Protein AF-A0A0J5FXE0-F1 (afdb_monomer)

Organism: NCBI:txid880157

Secondary structure (DSSP, 8-state):
----S--EEEEEEEEEEEE-TTS-EEEEEEEEEEEEEEEEEEEEEEEEETTEEEEEEEEEEEE---TT--TT-EEE---------

Sequence (85 aa):
MRAGALRHRVTLQNFTQINLPSGQRMQVWQDIATVWAEVKYISGRELMASGAVFTEATVRIWLRYRADITTANRIFYQGDSTNGQ

Mean predicted aligned error: 8.42 Å

Foldseek 3Di:
DDDDQQAFKKWKWAWDWDQDPVRDIDIDTHTPDIFGKHKDWPDWDWDDDPNDTDIDIDIDIGGPDDPPDDPRMDMDGDDPPPPDD

Solvent-accessible surface area (backbone atoms only — not comparable to full-atom values): 5555 Å² total; per-residue (Å²): 135,83,76,69,72,56,74,39,67,35,33,36,24,39,74,45,76,45,78,44,96,86,72,47,79,43,83,44,79,43,81,76,49,76,44,59,18,27,78,42,81,76,48,73,48,81,42,82,54,97,94,42,83,41,76,51,63,49,68,49,75,48,62,76,90,62,93,89,69,56,92,76,45,46,80,49,67,78,70,86,74,78,73,77,127

Nearest PDB structures (foldseek):
  6tba-assembly1_3A  TM=7.281E-01  e=1.941E-02  Rhodobacter capsulatus SB 1003
  7z4w-assembly1_1  TM=7.544E-01  e=3.360E-02  Bacillus subtilis
  8fwe-assembly1_AM  TM=6.620E-01  e=9.528E-02  Agrobacterium phage Milano
  8fvh-assembly1_B  TM=5.755E-01  e=7.242E-02  Pseudomonas phage vB_PaeM_E217
  9b42-assembly1_F  TM=5.895E-01  e=9.528E-02  Pseudomonas virus Pa193

Structure (mmCIF, N/CA/C/O backbone):
data_AF-A0A0J5FXE0-F1
#
_entry.id   AF-A0A0J5FXE0-F1
#
loop_
_atom_site.group_PDB
_atom_site.id
_atom_site.type_symbol
_atom_site.label_atom_id
_atom_site.label_alt_id
_atom_site.label_comp_id
_atom_site.label_asym_id
_atom_site.label_entity_id
_atom_site.label_seq_id
_atom_site.pdbx_PDB_ins_code
_atom_site.Cartn_x
_atom_site.Cartn_y
_atom_site.Cartn_z
_atom_site.occupancy
_atom_site.B_iso_or_equiv
_atom_site.auth_seq_id
_atom_site.auth_comp_id
_atom_site.auth_asym_id
_atom_site.auth_atom_id
_atom_site.pdbx_PDB_model_num
ATOM 1 N N . MET A 1 1 ? -27.452 -4.732 9.909 1.00 41.25 1 MET A N 1
ATOM 2 C CA . MET A 1 1 ? -26.677 -5.216 8.746 1.00 41.25 1 MET A CA 1
ATOM 3 C C . MET A 1 1 ? -25.263 -4.647 8.858 1.00 41.25 1 MET A C 1
ATOM 5 O O . MET A 1 1 ? -25.123 -3.434 8.832 1.00 41.25 1 MET A O 1
ATOM 9 N N . ARG A 1 2 ? -24.231 -5.469 9.103 1.00 52.19 2 ARG A N 1
ATOM 10 C CA . ARG A 1 2 ? -22.834 -4.993 9.093 1.00 52.19 2 ARG A CA 1
ATOM 11 C C . ARG A 1 2 ? -22.362 -5.009 7.641 1.00 52.19 2 ARG A C 1
ATOM 13 O O . ARG A 1 2 ? -22.174 -6.090 7.093 1.00 52.19 2 ARG A O 1
ATOM 20 N N . ALA A 1 3 ? -22.225 -3.840 7.014 1.00 60.72 3 ALA A N 1
ATOM 21 C CA . ALA A 1 3 ? -21.499 -3.740 5.750 1.00 60.72 3 ALA A CA 1
ATOM 22 C C . ALA A 1 3 ? -20.109 -4.373 5.940 1.00 60.72 3 ALA A C 1
ATOM 24 O O . ALA A 1 3 ? -19.509 -4.223 7.008 1.00 60.72 3 ALA A O 1
ATOM 25 N N . GLY A 1 4 ? -19.636 -5.145 4.958 1.00 76.69 4 GLY A N 1
ATOM 26 C CA . GLY A 1 4 ? -18.360 -5.855 5.070 1.00 76.69 4 GLY A CA 1
ATOM 27 C C . GLY A 1 4 ? -17.213 -4.904 5.433 1.00 76.69 4 GLY A C 1
ATOM 28 O O . GLY A 1 4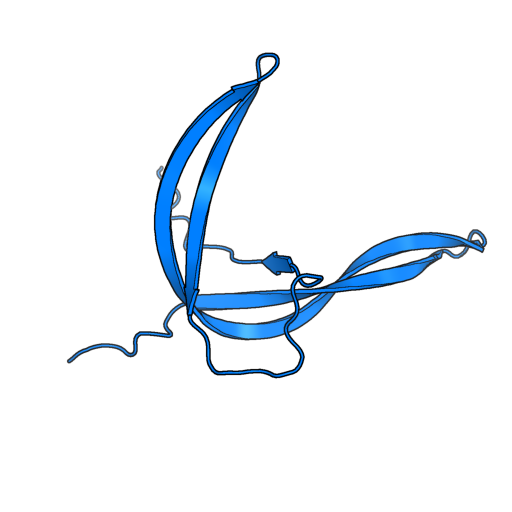 ? -17.162 -3.779 4.944 1.00 76.69 4 GLY A O 1
ATOM 29 N N . ALA A 1 5 ? -16.289 -5.355 6.288 1.00 80.69 5 ALA A N 1
ATOM 30 C CA . ALA A 1 5 ? -15.187 -4.525 6.791 1.00 80.69 5 ALA A CA 1
ATOM 31 C C . ALA A 1 5 ? -14.276 -3.973 5.670 1.00 80.69 5 ALA A C 1
ATOM 33 O O . ALA A 1 5 ? -13.728 -2.877 5.781 1.00 80.69 5 ALA A O 1
ATOM 34 N N . LEU A 1 6 ? -14.157 -4.703 4.555 1.00 91.56 6 LEU A N 1
ATOM 35 C CA . LEU A 1 6 ? -13.324 -4.351 3.402 1.00 91.56 6 LEU A CA 1
ATOM 36 C C . LEU A 1 6 ? -14.040 -3.382 2.444 1.00 91.56 6 LEU A C 1
ATOM 38 O O . LEU A 1 6 ? -14.388 -3.753 1.326 1.00 91.56 6 LEU A O 1
ATOM 42 N N . ARG A 1 7 ? -14.291 -2.153 2.899 1.00 90.69 7 ARG A N 1
ATOM 43 C CA . ARG A 1 7 ? -15.080 -1.142 2.167 1.00 90.69 7 ARG A CA 1
ATOM 44 C C . ARG A 1 7 ? -14.269 -0.071 1.433 1.00 90.69 7 ARG A C 1
ATOM 46 O O . ARG A 1 7 ? -14.863 0.789 0.802 1.00 90.69 7 ARG A O 1
ATOM 53 N N . HIS A 1 8 ? -12.944 -0.075 1.547 1.00 92.25 8 HIS A N 1
ATOM 54 C CA . HIS A 1 8 ? -12.075 0.942 0.947 1.00 92.25 8 HIS A CA 1
ATOM 55 C C . HIS A 1 8 ? -11.285 0.347 -0.221 1.00 92.25 8 HIS A C 1
ATOM 57 O O . HIS A 1 8 ? -10.961 -0.842 -0.204 1.00 92.25 8 HIS A O 1
ATOM 63 N N . ARG A 1 9 ? -10.944 1.162 -1.222 1.00 93.75 9 ARG A N 1
ATOM 64 C CA . ARG A 1 9 ? -10.068 0.765 -2.334 1.00 93.75 9 ARG A CA 1
ATOM 65 C C . ARG A 1 9 ? -8.656 1.266 -2.075 1.00 93.75 9 ARG A C 1
ATOM 67 O O . ARG A 1 9 ? -8.456 2.462 -1.915 1.00 93.75 9 ARG A O 1
ATOM 74 N N . VAL A 1 10 ? -7.689 0.356 -2.055 1.00 94.50 10 VAL A N 1
ATOM 75 C CA . VAL A 1 10 ? -6.262 0.684 -1.920 1.00 94.50 10 VAL A CA 1
ATOM 76 C C . VAL A 1 10 ? -5.502 0.146 -3.122 1.00 94.50 10 VAL A C 1
ATOM 78 O O . VAL A 1 10 ? -5.776 -0.965 -3.579 1.00 94.50 10 VAL A O 1
ATOM 81 N N . THR A 1 11 ? -4.552 0.921 -3.632 1.00 96.19 11 THR A N 1
ATOM 82 C CA . THR A 1 11 ? -3.659 0.521 -4.720 1.00 96.19 11 THR A CA 1
ATOM 83 C C . THR A 1 11 ? -2.307 0.127 -4.146 1.00 96.19 11 THR A C 1
ATOM 85 O O . THR A 1 11 ? -1.706 0.852 -3.359 1.00 96.19 11 THR A O 1
ATOM 88 N N . LEU A 1 12 ? -1.835 -1.050 -4.530 1.00 95.31 12 LEU A N 1
ATOM 89 C CA . LEU A 1 12 ? -0.523 -1.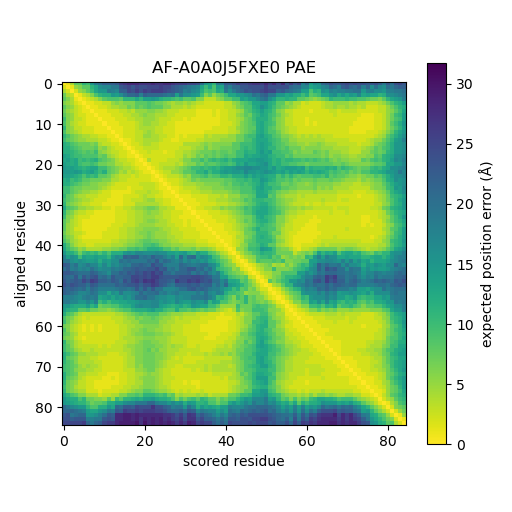574 -4.187 1.00 95.31 12 LEU A CA 1
ATOM 90 C C . LEU A 1 12 ? 0.443 -1.187 -5.297 1.00 95.31 12 LEU A C 1
ATOM 92 O O . LEU A 1 12 ? 0.174 -1.466 -6.464 1.00 95.31 12 LEU A O 1
ATOM 96 N N . GLN A 1 13 ? 1.561 -0.577 -4.932 1.00 95.81 13 GLN A N 1
ATOM 97 C CA . GLN A 1 13 ? 2.607 -0.161 -5.852 1.00 95.81 13 GLN A CA 1
ATOM 98 C C . GLN A 1 13 ? 3.889 -0.946 -5.595 1.00 95.81 13 GLN A C 1
ATOM 100 O O . GLN A 1 13 ? 4.259 -1.202 -4.445 1.00 95.81 13 GLN A O 1
ATOM 105 N N . ASN A 1 14 ? 4.578 -1.318 -6.670 1.00 95.19 14 ASN A N 1
ATOM 106 C CA . ASN A 1 14 ? 5.938 -1.834 -6.612 1.00 95.19 14 ASN A CA 1
ATOM 107 C C . ASN A 1 14 ? 6.924 -0.748 -7.010 1.00 95.19 14 ASN A C 1
ATOM 109 O O . ASN A 1 14 ? 6.633 0.084 -7.870 1.00 95.19 14 ASN A O 1
ATOM 113 N N . PHE A 1 15 ? 8.114 -0.819 -6.440 1.00 92.38 15 PHE A N 1
ATOM 114 C CA . PHE A 1 15 ? 9.234 -0.031 -6.901 1.00 92.38 15 PHE A CA 1
ATOM 115 C C . PHE A 1 15 ? 9.903 -0.719 -8.090 1.00 92.38 15 PHE A C 1
ATOM 117 O O . PHE A 1 15 ? 10.282 -1.887 -8.009 1.00 92.38 15 PHE A O 1
ATOM 124 N N . THR A 1 16 ? 10.058 -0.001 -9.197 1.00 91.00 16 THR A N 1
ATOM 125 C CA . THR A 1 16 ? 10.714 -0.513 -10.402 1.00 91.00 16 THR A CA 1
ATOM 126 C C . THR A 1 16 ? 11.623 0.540 -11.028 1.00 91.00 16 THR A C 1
ATOM 128 O O . THR A 1 16 ? 11.547 1.728 -10.711 1.00 91.00 16 THR A O 1
ATOM 131 N N . GLN A 1 17 ? 12.523 0.101 -11.903 1.00 92.19 17 GLN A N 1
ATOM 132 C CA . GLN A 1 17 ? 13.396 0.976 -12.678 1.00 92.19 17 GLN A CA 1
ATOM 133 C C . GLN A 1 17 ? 13.003 0.904 -14.146 1.00 92.19 17 GLN A C 1
ATOM 135 O O . GLN A 1 17 ? 12.959 -0.177 -14.729 1.00 92.19 17 GLN A O 1
ATOM 140 N N . ILE A 1 18 ? 12.763 2.063 -14.749 1.00 91.94 18 ILE A N 1
ATOM 141 C CA . ILE A 1 18 ? 12.531 2.188 -16.186 1.00 91.94 18 ILE A CA 1
ATOM 142 C C . ILE A 1 18 ? 13.723 2.866 -16.852 1.00 91.94 18 ILE A C 1
ATOM 144 O O . ILE A 1 18 ? 14.380 3.723 -16.259 1.00 91.94 18 ILE A O 1
ATOM 148 N N . ASN A 1 19 ? 14.002 2.478 -18.093 1.00 93.38 19 ASN A N 1
ATOM 149 C CA . ASN A 1 19 ? 14.991 3.158 -18.918 1.00 93.38 19 ASN A CA 1
ATOM 150 C C . ASN A 1 19 ? 14.313 4.315 -19.648 1.00 93.38 19 ASN A C 1
ATOM 152 O O . ASN A 1 19 ? 13.285 4.133 -20.301 1.00 93.38 19 ASN A O 1
ATOM 156 N N . LEU A 1 20 ? 14.899 5.499 -19.544 1.00 90.31 20 LEU A N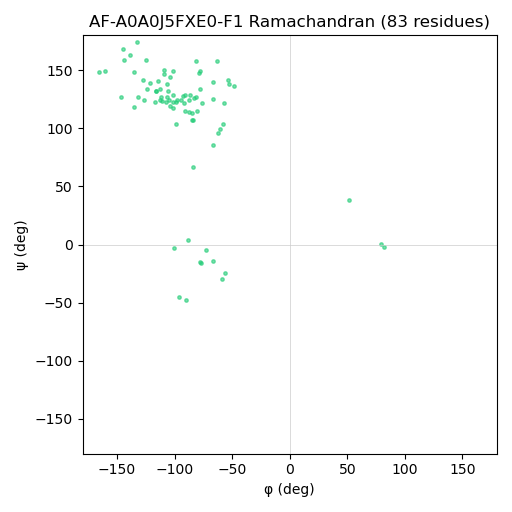 1
ATOM 157 C CA . LEU A 1 20 ? 14.488 6.662 -20.311 1.00 90.31 20 LEU A CA 1
ATOM 158 C C . LEU A 1 20 ? 15.086 6.610 -21.724 1.00 90.31 20 LEU A C 1
ATOM 160 O O . LEU A 1 20 ? 16.139 5.997 -21.918 1.00 90.31 20 LEU A O 1
ATOM 164 N N . PRO A 1 21 ? 14.489 7.316 -22.704 1.00 90.12 21 PRO A N 1
ATOM 165 C CA . PRO A 1 21 ? 15.065 7.448 -24.045 1.00 90.12 21 PRO A CA 1
ATOM 166 C C . PRO A 1 21 ? 16.494 8.015 -24.050 1.00 90.12 21 PRO A C 1
ATOM 168 O O . PRO A 1 21 ? 17.265 7.739 -24.960 1.00 90.12 21 PRO A O 1
ATOM 171 N N . SER A 1 22 ? 16.866 8.770 -23.012 1.00 90.50 22 SER A N 1
ATOM 172 C CA . SER A 1 22 ? 18.221 9.289 -22.790 1.00 90.50 22 SER A CA 1
ATOM 173 C C . SER A 1 22 ? 19.247 8.228 -22.360 1.00 90.50 22 SER A C 1
ATOM 175 O O . SER A 1 22 ? 20.417 8.556 -22.186 1.00 90.50 22 SER A O 1
ATOM 177 N N . GLY A 1 23 ? 18.829 6.978 -22.129 1.00 89.25 23 GLY A N 1
ATOM 178 C CA . GLY A 1 23 ? 19.667 5.898 -21.597 1.00 89.25 23 GLY A CA 1
ATOM 179 C C . GLY A 1 23 ? 19.820 5.904 -20.069 1.00 89.25 23 GLY A C 1
ATOM 180 O O . GLY A 1 23 ? 20.445 5.005 -19.509 1.00 89.25 23 GLY A O 1
ATOM 181 N N . GLN A 1 24 ? 19.239 6.884 -19.372 1.00 91.62 24 GLN A N 1
ATOM 182 C CA . GLN A 1 24 ? 19.253 6.949 -17.909 1.00 91.62 24 GLN A CA 1
ATOM 183 C C . GLN A 1 24 ? 18.226 5.992 -17.289 1.00 91.62 24 GLN A C 1
ATOM 185 O O . GLN A 1 24 ? 17.159 5.753 -17.855 1.00 91.62 24 GLN A O 1
ATOM 190 N N . ARG A 1 25 ? 18.522 5.483 -16.088 1.00 91.88 25 ARG A N 1
ATOM 191 C CA . ARG A 1 25 ? 17.565 4.713 -15.282 1.00 91.88 25 ARG A CA 1
ATOM 192 C C . ARG A 1 25 ? 16.796 5.646 -14.360 1.00 91.88 25 ARG A C 1
ATOM 194 O O . ARG A 1 25 ? 17.407 6.395 -13.604 1.00 91.88 25 ARG A O 1
ATOM 201 N N . MET A 1 26 ? 15.473 5.551 -14.381 1.00 93.25 26 MET A N 1
ATOM 202 C CA . MET A 1 26 ? 14.586 6.286 -13.487 1.00 93.25 26 MET A CA 1
ATOM 203 C C . MET A 1 26 ? 13.824 5.318 -12.591 1.00 93.25 26 MET A C 1
ATOM 205 O O . MET A 1 26 ? 13.272 4.321 -13.053 1.00 93.25 26 MET A O 1
ATOM 209 N N . GLN A 1 27 ? 13.806 5.617 -11.298 1.00 92.25 27 GLN A N 1
ATOM 210 C CA . GLN A 1 27 ? 13.044 4.871 -10.307 1.00 92.25 27 GLN A CA 1
ATOM 211 C C . GLN A 1 27 ? 11.589 5.340 -10.324 1.00 92.25 27 GLN A C 1
ATOM 213 O O . GLN A 1 27 ? 11.324 6.536 -10.214 1.00 92.25 27 GLN A O 1
ATOM 218 N N . VAL A 1 28 ? 10.653 4.406 -10.466 1.00 93.94 28 VAL A N 1
ATOM 219 C CA . VAL A 1 28 ? 9.219 4.694 -10.536 1.00 93.94 28 VAL A CA 1
ATOM 220 C C . VAL A 1 28 ? 8.427 3.726 -9.670 1.00 93.94 28 VAL A C 1
ATOM 222 O O . VAL A 1 28 ? 8.792 2.564 -9.496 1.00 93.94 28 VAL A O 1
ATOM 225 N N . TRP A 1 29 ? 7.320 4.223 -9.129 1.00 94.56 29 TRP A N 1
ATOM 226 C CA . TRP A 1 29 ? 6.316 3.402 -8.466 1.00 94.56 29 TRP A CA 1
ATOM 227 C C . TRP A 1 29 ? 5.271 2.992 -9.495 1.00 94.56 29 TRP A C 1
ATOM 229 O O . TRP A 1 29 ? 4.661 3.851 -10.128 1.00 94.56 29 TRP A O 1
ATOM 239 N N . GLN A 1 30 ? 5.086 1.689 -9.673 1.00 93.44 30 GLN A N 1
ATOM 240 C CA . GLN A 1 30 ? 4.133 1.132 -10.623 1.00 93.44 30 GLN A CA 1
ATOM 241 C C . GLN A 1 30 ? 3.003 0.423 -9.886 1.00 93.44 30 GLN A C 1
ATOM 243 O O . GLN A 1 30 ? 3.252 -0.384 -8.991 1.00 93.44 30 GLN A O 1
ATOM 248 N N . ASP A 1 31 ? 1.767 0.688 -10.298 1.00 94.94 31 ASP A N 1
ATOM 249 C CA . ASP A 1 31 ? 0.581 0.027 -9.762 1.00 94.94 31 ASP A CA 1
ATOM 250 C C . ASP A 1 31 ? 0.576 -1.465 -10.129 1.00 94.94 31 ASP A C 1
ATOM 252 O O . ASP A 1 31 ? 0.664 -1.838 -11.297 1.00 94.94 31 ASP A O 1
ATOM 256 N N . ILE A 1 32 ? 0.457 -2.322 -9.115 1.00 93.88 32 ILE A N 1
ATOM 257 C CA . ILE A 1 32 ? 0.371 -3.783 -9.261 1.00 93.88 32 ILE A CA 1
ATOM 258 C C . ILE A 1 32 ? -1.091 -4.219 -9.255 1.00 93.88 32 ILE A C 1
ATOM 260 O O . ILE A 1 32 ? -1.508 -5.075 -10.032 1.00 93.88 32 ILE A O 1
ATOM 264 N N . ALA A 1 33 ? -1.870 -3.679 -8.316 1.00 93.44 33 ALA A N 1
ATOM 265 C CA . ALA A 1 33 ? -3.270 -4.029 -8.147 1.00 93.44 33 ALA A CA 1
ATOM 266 C C . ALA A 1 33 ? -3.999 -3.032 -7.254 1.00 93.44 33 ALA A C 1
ATOM 268 O O . ALA A 1 33 ? -3.451 -2.555 -6.262 1.00 93.44 33 ALA A O 1
ATOM 269 N N . THR A 1 34 ? -5.286 -2.841 -7.525 1.00 95.12 34 THR A N 1
ATOM 270 C CA . THR A 1 34 ? -6.197 -2.147 -6.614 1.00 95.12 34 THR A CA 1
ATOM 271 C C . THR A 1 34 ? -7.147 -3.155 -5.972 1.00 95.12 34 THR A C 1
ATOM 273 O O . THR A 1 34 ? -7.884 -3.870 -6.662 1.00 95.12 34 THR A O 1
ATOM 276 N N . VAL A 1 35 ? -7.151 -3.220 -4.641 1.00 94.50 35 VAL A N 1
ATOM 277 C CA . VAL A 1 35 ? -7.872 -4.226 -3.847 1.00 94.50 35 VAL A CA 1
ATOM 278 C C . VAL A 1 35 ? -8.811 -3.585 -2.829 1.00 94.50 35 VAL A C 1
ATOM 280 O O . VAL A 1 35 ? -8.669 -2.417 -2.471 1.00 94.50 35 VAL A O 1
ATOM 283 N N . TRP A 1 36 ? -9.801 -4.359 -2.382 1.00 94.50 36 TRP A N 1
ATOM 284 C CA . TRP A 1 36 ? -1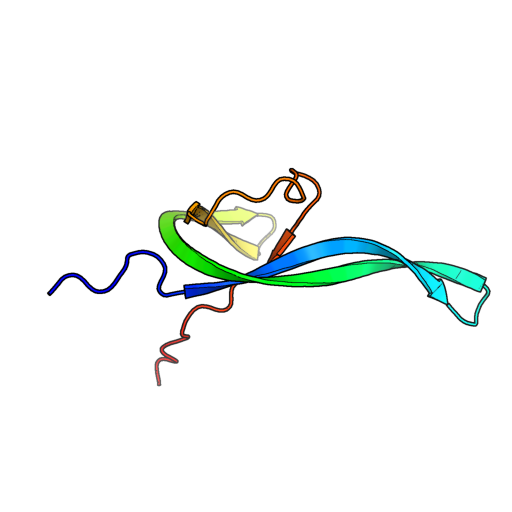0.656 -3.975 -1.261 1.00 94.50 36 TRP A CA 1
ATOM 285 C C . TRP A 1 36 ? -9.935 -4.203 0.069 1.00 94.50 36 TRP A C 1
ATOM 287 O O . TRP A 1 36 ? -9.364 -5.273 0.293 1.00 94.50 36 TRP A O 1
ATOM 297 N N . ALA A 1 37 ? -10.001 -3.210 0.950 1.00 94.50 37 ALA A N 1
ATOM 298 C CA . ALA A 1 37 ? -9.353 -3.200 2.250 1.00 94.50 37 ALA A CA 1
ATOM 299 C C . ALA A 1 37 ? -10.206 -2.489 3.314 1.00 94.50 37 ALA A C 1
ATOM 301 O O . ALA A 1 37 ? -11.085 -1.674 3.024 1.00 94.50 37 ALA A O 1
ATOM 302 N N . GLU A 1 38 ? -9.939 -2.785 4.576 1.00 93.19 38 GLU A N 1
ATOM 303 C CA . GLU A 1 38 ? -10.352 -1.971 5.711 1.00 93.19 38 GLU A CA 1
ATOM 304 C C . GLU A 1 38 ? -9.195 -1.037 6.066 1.00 93.19 38 GLU A C 1
ATOM 306 O O . GLU A 1 38 ? -8.086 -1.502 6.317 1.00 93.19 38 GLU A O 1
ATOM 311 N N . VAL A 1 39 ? -9.439 0.270 6.102 1.00 91.81 39 VAL A N 1
ATOM 312 C CA . VAL A 1 39 ? -8.442 1.274 6.478 1.00 91.81 39 VAL A CA 1
ATOM 313 C C . VAL A 1 39 ? -8.875 1.890 7.803 1.00 91.81 39 VAL A C 1
ATOM 315 O O . VAL A 1 39 ? -10.003 2.368 7.925 1.00 91.81 39 VAL A O 1
ATOM 318 N N . LYS A 1 40 ? -7.996 1.847 8.807 1.00 88.50 40 LYS A N 1
ATOM 319 C CA . LYS A 1 40 ? -8.211 2.436 10.134 1.00 88.50 40 LYS A CA 1
ATOM 320 C C . LYS A 1 40 ? -7.065 3.364 10.499 1.00 88.50 40 LYS A C 1
ATOM 322 O O . LYS A 1 40 ? -5.914 2.938 10.551 1.00 88.50 40 LYS A O 1
ATOM 327 N N . TYR A 1 41 ? -7.392 4.606 10.822 1.00 87.25 41 TYR A N 1
ATOM 328 C CA . TYR A 1 41 ? -6.456 5.547 11.427 1.00 87.25 41 TYR A CA 1
ATOM 329 C C . TYR A 1 41 ? -6.281 5.173 12.904 1.00 87.25 41 TYR A C 1
ATOM 331 O O . TYR A 1 41 ? -7.268 5.071 13.629 1.00 87.25 41 TYR A O 1
ATOM 339 N N . ILE A 1 42 ? -5.048 4.893 13.329 1.00 82.81 42 ILE A N 1
ATOM 340 C CA . ILE A 1 42 ? -4.730 4.521 14.717 1.00 82.81 42 ILE A CA 1
ATOM 341 C C . ILE A 1 42 ? -4.411 5.771 15.530 1.00 82.81 42 ILE A C 1
ATOM 343 O O . ILE A 1 42 ? -4.913 5.938 16.637 1.00 82.81 42 ILE A O 1
ATOM 347 N N . SER A 1 43 ? -3.566 6.638 14.981 1.00 74.75 43 SER A N 1
ATOM 348 C CA . SER A 1 43 ? -3.149 7.884 15.612 1.00 74.75 43 SER A CA 1
ATOM 349 C C . SER A 1 43 ? -2.601 8.834 14.554 1.00 74.75 43 SER A C 1
ATOM 351 O O . SER A 1 43 ? -2.049 8.399 13.544 1.00 74.75 43 SER A O 1
ATOM 353 N N . GLY A 1 44 ? -2.758 10.132 14.782 1.00 63.94 44 GLY A N 1
ATOM 354 C CA . GLY A 1 44 ? -2.073 11.180 14.037 1.00 63.94 44 GLY A CA 1
ATOM 355 C C . GLY A 1 44 ? -1.315 12.045 15.027 1.00 63.94 44 GLY A C 1
ATOM 356 O O . GLY A 1 44 ? -1.865 12.394 16.071 1.00 63.94 44 GLY A O 1
ATOM 357 N N . ARG A 1 45 ? -0.057 12.362 14.731 1.00 64.94 45 ARG A N 1
ATOM 358 C CA . ARG A 1 45 ? 0.679 13.399 15.450 1.00 64.94 45 ARG A CA 1
ATOM 359 C C . ARG A 1 45 ? 1.255 14.392 14.461 1.00 64.94 45 ARG A C 1
ATOM 361 O O . ARG A 1 45 ? 1.727 14.021 13.389 1.00 64.94 45 ARG A O 1
ATOM 368 N N . GLU A 1 46 ? 1.230 15.653 14.849 1.00 54.94 46 GLU A N 1
ATOM 369 C CA . GLU A 1 46 ? 1.903 16.703 14.104 1.00 54.94 46 GLU A CA 1
ATOM 370 C C . GLU A 1 46 ? 3.347 16.794 14.591 1.00 54.94 46 GLU A C 1
ATOM 372 O O . GLU A 1 46 ? 3.635 16.916 15.784 1.00 54.94 46 GLU A O 1
ATOM 377 N N . LEU A 1 47 ? 4.266 16.663 13.646 1.00 54.22 47 LEU A N 1
ATOM 378 C CA . LEU A 1 47 ? 5.688 16.859 13.820 1.00 54.22 47 LEU A CA 1
ATOM 379 C C . LEU A 1 47 ? 6.051 18.205 13.206 1.00 54.22 47 LEU A C 1
ATOM 381 O O . LEU A 1 47 ? 5.896 18.407 12.006 1.00 54.22 47 LEU A O 1
ATOM 385 N N . MET A 1 48 ? 6.567 19.122 14.017 1.00 44.84 48 MET A N 1
ATOM 386 C CA . MET A 1 48 ? 7.226 20.316 13.497 1.00 44.84 48 MET A CA 1
ATOM 387 C C . MET A 1 48 ? 8.701 19.987 13.264 1.00 44.84 48 MET A C 1
ATOM 389 O O . MET A 1 48 ? 9.431 19.724 14.218 1.00 44.84 48 MET A O 1
ATOM 393 N N . ALA A 1 49 ? 9.140 19.994 12.005 1.00 53.75 49 ALA A N 1
ATOM 394 C CA . ALA A 1 49 ? 10.548 19.855 11.644 1.00 53.75 49 ALA A CA 1
ATOM 395 C C . ALA A 1 49 ? 10.927 20.939 10.629 1.00 53.75 49 ALA A C 1
ATOM 397 O O . ALA A 1 49 ? 10.267 21.103 9.607 1.00 53.75 49 ALA A O 1
ATOM 398 N N . SER A 1 50 ? 11.988 21.699 10.921 1.00 57.47 50 SER A N 1
ATOM 399 C CA . SER A 1 50 ? 12.555 22.713 10.014 1.00 57.47 50 SER A CA 1
ATOM 400 C C . SER A 1 50 ? 11.537 23.723 9.451 1.00 57.47 50 SER A C 1
ATOM 402 O O . SER A 1 50 ? 11.612 24.098 8.286 1.00 57.47 50 SER A O 1
ATOM 404 N N . GLY A 1 51 ? 10.563 24.151 10.265 1.00 61.00 51 GLY A N 1
ATOM 405 C CA . GLY A 1 51 ? 9.540 25.130 9.867 1.00 61.00 51 GLY A CA 1
ATOM 406 C C . GLY A 1 51 ? 8.385 24.573 9.024 1.00 61.00 51 GLY A C 1
ATOM 407 O O . GLY A 1 51 ? 7.483 25.331 8.682 1.00 61.00 51 GLY A O 1
ATOM 408 N N . ALA A 1 52 ? 8.373 23.271 8.725 1.00 51.62 52 ALA A N 1
ATOM 409 C CA . ALA A 1 52 ? 7.260 22.589 8.071 1.00 51.62 52 ALA A CA 1
ATOM 410 C C . ALA A 1 52 ? 6.497 21.703 9.071 1.00 51.62 52 ALA A C 1
ATOM 412 O O . ALA A 1 52 ? 7.095 21.013 9.905 1.00 51.62 52 ALA A O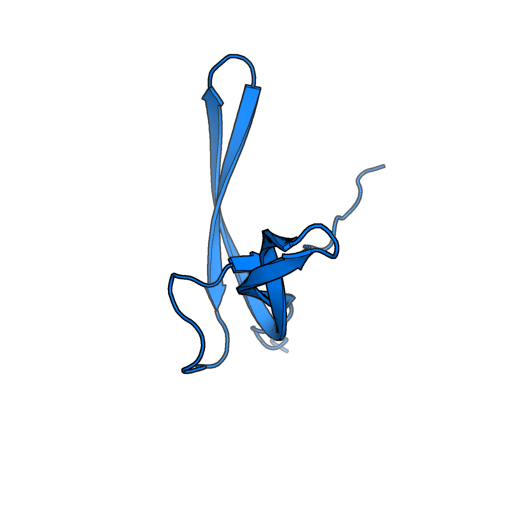 1
ATOM 413 N N . VAL A 1 53 ? 5.165 21.730 8.984 1.00 55.25 53 VAL A N 1
ATOM 414 C CA . VAL A 1 53 ? 4.285 20.822 9.729 1.00 55.25 53 VAL A CA 1
ATOM 415 C C . VAL A 1 53 ? 4.162 19.531 8.928 1.00 55.25 53 VAL A C 1
ATOM 417 O O . VAL A 1 53 ? 3.603 19.517 7.834 1.00 55.25 53 VAL A O 1
ATOM 420 N N . PHE A 1 54 ? 4.695 18.442 9.471 1.00 56.66 54 PHE A N 1
ATOM 421 C CA . PHE A 1 54 ? 4.517 17.098 8.942 1.00 56.66 54 PHE A CA 1
ATOM 422 C C . PHE A 1 54 ? 3.463 16.382 9.777 1.00 56.66 54 PHE A C 1
ATOM 424 O O . PHE A 1 54 ? 3.653 16.146 10.968 1.00 56.66 54 PHE A O 1
ATOM 431 N N . THR A 1 55 ? 2.346 16.006 9.166 1.00 60.06 55 THR A N 1
ATOM 432 C CA . THR A 1 55 ? 1.370 15.140 9.829 1.00 60.06 55 THR A CA 1
ATOM 433 C C . THR A 1 55 ? 1.797 13.693 9.619 1.00 60.06 55 THR A C 1
ATOM 435 O O . THR A 1 55 ? 1.681 13.153 8.520 1.00 60.06 55 THR A O 1
ATOM 438 N N . GLU A 1 56 ? 2.304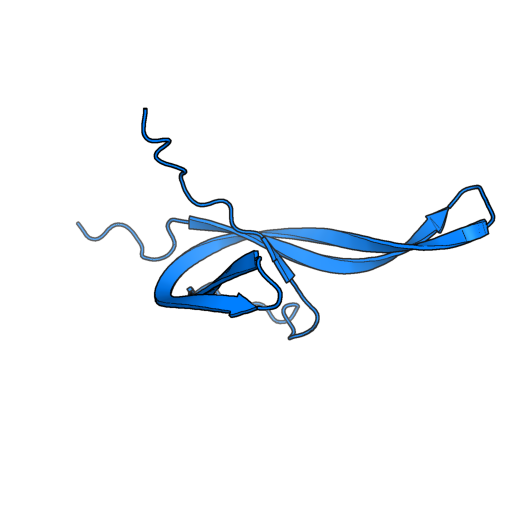 13.054 10.670 1.00 70.50 56 GLU A N 1
ATOM 439 C CA . GLU A 1 56 ? 2.563 11.619 10.657 1.00 70.50 56 GLU A CA 1
ATOM 440 C C . GLU A 1 56 ? 1.316 10.902 11.182 1.00 70.50 56 GLU A C 1
ATOM 442 O O . GLU A 1 56 ? 0.920 11.065 12.339 1.00 70.50 56 GLU A O 1
ATOM 447 N N . ALA A 1 57 ? 0.672 10.116 10.321 1.00 79.25 57 ALA A N 1
ATOM 448 C CA . ALA A 1 57 ? -0.477 9.301 10.688 1.00 79.25 57 ALA A CA 1
ATOM 449 C C . ALA A 1 57 ? -0.103 7.820 10.652 1.00 79.25 57 ALA A C 1
ATOM 451 O O . ALA A 1 57 ? 0.301 7.287 9.619 1.00 79.25 57 ALA A O 1
ATOM 452 N N . THR A 1 58 ? -0.293 7.131 11.776 1.00 84.56 58 THR A N 1
ATOM 453 C CA . THR A 1 58 ? -0.235 5.672 11.810 1.00 84.56 58 THR A CA 1
ATOM 454 C C . THR A 1 58 ? -1.564 5.127 11.305 1.00 84.56 58 THR A C 1
ATOM 456 O O . THR A 1 58 ? -2.610 5.302 11.935 1.00 84.56 58 THR A O 1
ATOM 459 N N . VAL A 1 59 ? -1.524 4.434 10.169 1.00 88.56 59 VAL A N 1
ATOM 460 C CA . VAL A 1 59 ? -2.695 3.815 9.540 1.00 88.56 59 VAL A CA 1
ATOM 461 C C . VAL A 1 59 ? -2.515 2.304 9.522 1.00 88.56 59 VAL A C 1
ATOM 463 O O . VAL A 1 59 ? -1.473 1.793 9.119 1.00 88.56 59 VAL A O 1
ATOM 466 N N . ARG A 1 60 ? -3.546 1.570 9.940 1.00 91.06 60 ARG A N 1
ATOM 467 C CA . ARG A 1 60 ? -3.605 0.114 9.824 1.00 91.06 60 ARG A CA 1
ATOM 468 C C . ARG A 1 60 ? -4.572 -0.282 8.726 1.00 91.06 60 ARG A C 1
ATOM 470 O O . ARG A 1 60 ? -5.731 0.128 8.725 1.00 91.06 60 ARG A O 1
ATOM 477 N N . ILE A 1 61 ? -4.070 -1.103 7.812 1.00 92.56 61 ILE A N 1
ATOM 478 C CA . ILE A 1 61 ? -4.794 -1.565 6.634 1.00 92.56 61 ILE A CA 1
ATOM 479 C C . ILE A 1 61 ? -4.944 -3.081 6.731 1.00 92.56 61 ILE A C 1
ATOM 481 O O . ILE A 1 61 ? -3.950 -3.795 6.836 1.00 92.56 61 ILE A O 1
ATOM 485 N N . TRP A 1 62 ? -6.184 -3.565 6.700 1.00 94.31 62 TRP A N 1
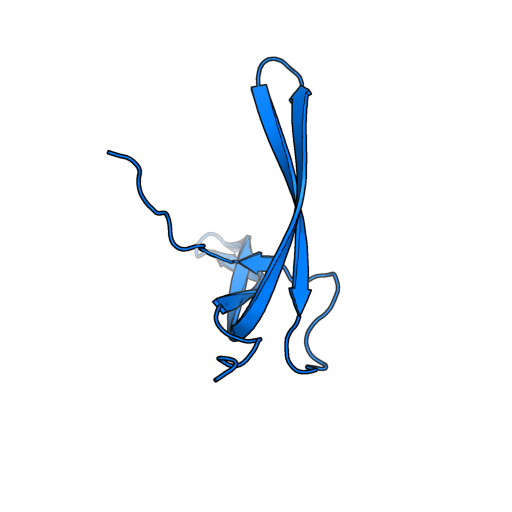ATOM 486 C CA . TRP A 1 62 ? -6.499 -4.989 6.609 1.00 94.31 62 TRP A CA 1
ATOM 487 C C . TRP A 1 62 ? -6.994 -5.315 5.207 1.00 94.31 62 TRP A C 1
ATOM 489 O O . TRP A 1 62 ? -7.878 -4.648 4.680 1.00 94.31 62 TRP A O 1
ATOM 499 N N . LEU A 1 63 ? -6.454 -6.364 4.606 1.00 94.19 63 LEU A N 1
ATOM 500 C CA . LEU A 1 63 ? -6.849 -6.851 3.288 1.00 94.19 63 LEU A CA 1
ATOM 501 C C . LEU A 1 63 ? -6.760 -8.377 3.261 1.00 94.19 63 LEU A C 1
ATOM 503 O O . LEU A 1 63 ? -6.227 -8.997 4.183 1.00 94.19 63 LEU A O 1
ATOM 507 N N . ARG A 1 64 ? -7.319 -8.999 2.221 1.00 94.25 64 ARG A N 1
ATOM 508 C CA . ARG A 1 64 ? -7.198 -10.453 2.039 1.00 94.25 64 ARG A CA 1
ATOM 509 C C . ARG A 1 64 ? -5.745 -10.820 1.756 1.00 94.25 64 ARG A C 1
ATOM 511 O O . ARG A 1 64 ? -5.096 -10.127 0.982 1.00 94.25 64 ARG A O 1
ATOM 518 N N . TYR A 1 65 ? -5.280 -11.921 2.342 1.00 93.56 65 TYR A N 1
ATOM 519 C CA . TYR A 1 65 ? -3.907 -12.394 2.173 1.00 93.56 65 TYR A CA 1
ATOM 520 C C . TYR A 1 65 ? -3.475 -12.429 0.698 1.00 93.56 65 TYR A C 1
ATOM 522 O O . TYR A 1 65 ? -4.223 -12.880 -0.172 1.00 93.56 65 TYR A O 1
ATOM 530 N N . ARG A 1 66 ? -2.249 -11.966 0.452 1.00 93.69 66 ARG A N 1
ATOM 531 C CA . ARG A 1 66 ? -1.584 -11.947 -0.849 1.00 93.69 66 ARG A CA 1
ATOM 532 C C . ARG A 1 66 ? -0.091 -12.158 -0.627 1.00 93.69 66 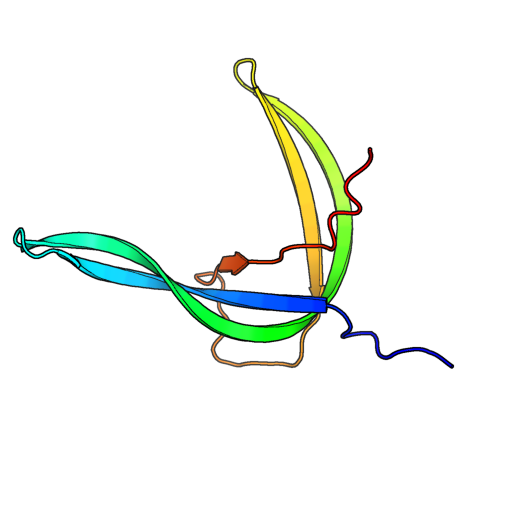ARG A C 1
ATOM 534 O O . ARG A 1 66 ? 0.510 -11.454 0.179 1.00 93.69 66 ARG A O 1
ATOM 541 N N . ALA A 1 67 ? 0.484 -13.137 -1.318 1.00 94.62 67 ALA A N 1
ATOM 542 C CA . ALA A 1 67 ? 1.889 -13.515 -1.157 1.00 94.62 67 ALA A CA 1
ATOM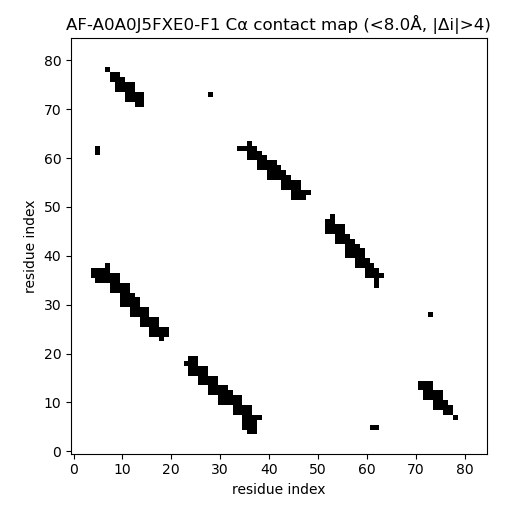 543 C C . ALA A 1 67 ? 2.865 -12.551 -1.858 1.00 94.62 67 ALA A C 1
ATOM 545 O O . ALA A 1 67 ? 4.054 -12.559 -1.570 1.00 94.62 67 ALA A O 1
ATOM 546 N N . ASP A 1 68 ? 2.363 -11.721 -2.769 1.00 90.88 68 ASP A N 1
ATOM 547 C CA . ASP A 1 68 ? 3.121 -10.744 -3.553 1.00 90.88 68 ASP A CA 1
ATOM 548 C C . ASP A 1 68 ? 3.268 -9.378 -2.859 1.00 90.88 68 ASP A C 1
ATOM 550 O O . ASP A 1 68 ? 3.834 -8.454 -3.440 1.00 90.88 68 ASP A O 1
ATOM 554 N N . ILE A 1 69 ? 2.773 -9.238 -1.622 1.00 92.19 69 ILE A N 1
ATOM 555 C CA . ILE A 1 69 ? 2.923 -8.023 -0.812 1.00 92.19 69 ILE A CA 1
ATOM 556 C C . ILE A 1 69 ? 4.087 -8.196 0.161 1.00 92.19 69 ILE A C 1
ATOM 558 O O . ILE A 1 69 ? 4.108 -9.105 0.988 1.00 92.19 69 ILE A O 1
ATOM 562 N N . THR A 1 70 ? 5.029 -7.265 0.094 1.00 91.88 70 THR A N 1
ATOM 563 C CA . THR A 1 70 ? 6.243 -7.204 0.909 1.00 91.88 70 THR A CA 1
ATOM 564 C C . THR A 1 70 ? 6.438 -5.796 1.475 1.00 91.88 70 THR A C 1
ATOM 566 O O . THR A 1 70 ? 5.723 -4.858 1.122 1.00 91.88 70 THR A O 1
ATOM 569 N N . THR A 1 71 ? 7.441 -5.615 2.335 1.00 90.00 71 THR A N 1
ATOM 570 C CA . THR A 1 71 ? 7.813 -4.298 2.881 1.00 90.00 71 THR A CA 1
ATOM 571 C C . THR A 1 71 ? 8.378 -3.334 1.834 1.00 90.00 71 THR A C 1
ATOM 573 O O . THR A 1 71 ? 8.461 -2.140 2.103 1.00 90.00 71 THR A O 1
ATOM 576 N N . ALA A 1 72 ? 8.749 -3.824 0.645 1.00 91.56 72 ALA A N 1
ATOM 577 C CA . ALA A 1 72 ? 9.196 -2.988 -0.469 1.00 91.56 72 ALA A CA 1
ATOM 578 C C . ALA A 1 72 ? 8.031 -2.312 -1.212 1.00 91.56 72 ALA A C 1
ATOM 580 O O . ALA A 1 72 ? 8.245 -1.384 -1.993 1.00 91.56 72 ALA A O 1
ATOM 581 N N . ASN A 1 73 ? 6.798 -2.772 -0.991 1.00 94.44 73 ASN A N 1
ATOM 582 C CA . ASN A 1 73 ? 5.626 -2.197 -1.626 1.00 94.44 73 ASN A CA 1
ATOM 583 C C . ASN A 1 73 ? 5.198 -0.903 -0.940 1.00 94.44 73 ASN A C 1
ATOM 585 O O . ASN A 1 73 ? 5.270 -0.754 0.279 1.00 94.44 73 ASN A O 1
ATOM 589 N N . ARG A 1 74 ? 4.650 0.007 -1.740 1.00 94.00 74 ARG A N 1
ATOM 590 C CA . ARG A 1 74 ? 3.953 1.193 -1.250 1.00 94.00 74 ARG A CA 1
ATOM 591 C C . ARG A 1 74 ? 2.452 0.984 -1.387 1.00 94.00 74 ARG A C 1
ATOM 593 O O . ARG A 1 74 ? 1.989 0.384 -2.352 1.00 94.00 74 ARG A O 1
ATOM 600 N N . ILE A 1 75 ? 1.688 1.499 -0.430 1.00 93.69 75 ILE A N 1
ATOM 601 C CA . ILE A 1 75 ? 0.228 1.529 -0.513 1.00 93.69 75 ILE A CA 1
ATOM 602 C C . ILE A 1 75 ? -0.203 2.957 -0.828 1.00 93.69 75 ILE A C 1
ATOM 604 O O . ILE A 1 75 ? 0.146 3.896 -0.113 1.00 93.69 75 ILE A O 1
ATOM 608 N N . PHE A 1 76 ? -0.966 3.108 -1.902 1.00 93.56 76 PHE A N 1
ATOM 609 C CA . PHE A 1 76 ? -1.658 4.333 -2.255 1.00 93.56 76 PHE A CA 1
ATOM 610 C C . PHE A 1 76 ? -3.131 4.200 -1.870 1.00 93.56 76 PHE A C 1
ATOM 612 O O . PHE A 1 76 ? -3.827 3.274 -2.290 1.00 93.56 76 PHE A O 1
ATOM 619 N N . TYR A 1 77 ? -3.605 5.122 -1.042 1.00 90.38 77 TYR A N 1
ATOM 620 C CA . TYR A 1 77 ? -4.993 5.197 -0.616 1.00 90.38 77 TYR A CA 1
ATOM 621 C C . TYR A 1 77 ? -5.442 6.647 -0.706 1.00 90.38 77 TYR A C 1
ATOM 623 O O . TYR A 1 77 ? -4.888 7.512 -0.029 1.00 90.38 77 TYR A O 1
ATOM 631 N N . GLN A 1 78 ? -6.445 6.897 -1.538 1.00 85.00 78 GLN A N 1
ATOM 632 C CA . GLN A 1 78 ? -7.158 8.161 -1.550 1.00 85.00 78 GLN A CA 1
ATOM 633 C C . GLN A 1 78 ? -8.428 7.938 -0.738 1.00 85.00 78 GLN A C 1
ATOM 635 O O . GLN A 1 78 ? -9.333 7.230 -1.175 1.00 85.00 78 GLN A O 1
ATOM 640 N N . GLY A 1 79 ? -8.441 8.448 0.494 1.00 76.88 79 GLY A N 1
ATOM 641 C CA . GLY A 1 79 ? -9.671 8.473 1.276 1.00 76.88 79 GLY A CA 1
ATOM 642 C C . GLY A 1 79 ? -10.710 9.348 0.587 1.00 76.88 79 GLY A C 1
ATOM 643 O O . GLY A 1 79 ? -10.348 10.223 -0.202 1.00 76.88 79 GLY A O 1
ATOM 644 N N . ASP A 1 80 ? -11.985 9.134 0.906 1.00 67.56 80 ASP A N 1
ATOM 645 C CA . ASP A 1 80 ? -13.025 10.088 0.536 1.00 67.56 80 ASP A CA 1
ATOM 646 C C . ASP A 1 80 ? -12.685 11.418 1.213 1.00 67.56 80 ASP A C 1
ATOM 648 O O . ASP A 1 80 ? -12.914 11.613 2.410 1.00 67.56 80 ASP A O 1
ATOM 652 N N . SER A 1 81 ? -12.077 12.328 0.452 1.00 51.19 81 SER A N 1
ATOM 653 C CA . SER A 1 81 ? -11.984 13.724 0.831 1.00 51.19 81 SER A CA 1
ATOM 654 C C . SER A 1 81 ? -13.419 14.217 0.899 1.00 51.19 81 SER A C 1
ATOM 656 O O . SER A 1 81 ? -14.022 14.568 -0.118 1.00 51.19 81 SER A O 1
ATOM 658 N N . THR A 1 82 ? -13.994 14.225 2.099 1.00 46.25 82 THR A N 1
ATOM 659 C CA . THR A 1 82 ? -15.093 15.143 2.363 1.00 46.25 82 THR A CA 1
ATOM 660 C C . THR A 1 82 ? -14.425 16.508 2.306 1.00 46.25 82 THR A C 1
ATOM 662 O O . THR A 1 82 ? -13.866 16.971 3.294 1.00 46.25 82 THR A O 1
ATOM 665 N N . ASN A 1 83 ? -14.321 17.059 1.094 1.00 37.91 83 ASN A N 1
ATOM 666 C CA . ASN A 1 83 ? -13.844 18.408 0.868 1.00 37.91 83 ASN A CA 1
ATOM 667 C C . ASN A 1 83 ? -14.788 19.301 1.669 1.00 37.91 83 ASN A C 1
ATOM 669 O O . ASN A 1 83 ? -15.949 19.474 1.294 1.00 37.91 83 ASN A O 1
ATOM 673 N N . GLY A 1 84 ? -14.307 19.773 2.817 1.00 35.91 84 GLY A N 1
ATOM 674 C CA . GLY A 1 84 ? -14.905 20.907 3.490 1.00 35.91 84 GLY A CA 1
ATOM 675 C C . GLY A 1 84 ? -14.898 22.064 2.502 1.00 35.91 84 GLY A C 1
ATOM 676 O O . GLY A 1 84 ? -13.850 22.396 1.948 1.00 35.91 84 GLY A O 1
ATOM 677 N N . GLN A 1 85 ? -16.099 22.566 2.234 1.00 32.31 85 GLN A N 1
ATOM 678 C CA . GLN A 1 85 ? -16.343 23.930 1.781 1.00 32.31 85 GLN A CA 1
ATOM 679 C C . GLN A 1 85 ? -15.565 24.927 2.646 1.00 32.31 85 GLN A C 1
ATOM 681 O O . GLN A 1 85 ? -15.438 24.654 3.864 1.00 32.31 85 GLN A O 1
#

pLDDT: mean 81.33, std 17.76, range [32.31, 96.19]

InterPro domains:
  IPR008767 Bacteriophage SPP1, head-tail adaptor [PF05521] (1-79)
  IPR008767 Bacteriophage SPP1, head-tail adaptor [TIGR01563] (7-81)
  IPR038666 Bacteriophage SPP1, head-tail adaptor superfamily [G3DSA:2.40.10.270] (1-85)

Radius of gyration: 16.85 Å; Cα contacts (8 Å, |Δi|>4): 132; chains: 1; bounding box: 46×39×40 Å